Protein AF-A0A2D6MTY8-F1 (afdb_monomer_lite)

Secondary structure (DSSP, 8-state):
--S----EEEEEEPTTS-TTSGGGEEEEEE-TTHHHH----EEEEEETTTTEEEEETT---S---TTSPPP--TTSTHHHHHHTTEEEEEEESSSSEEEEEEEETTEEEEEEEEEE---

Foldseek 3Di:
DPPFQDKDWDKDQDPPDDPPDQQRIKTFIDDPCCVPLPGQIFGWGAPPVVRKIKGQSQDHRPDDPPPDDPDDRCCDDNSCVVRNQKIWIWDDDDPFKIKIWIDGPNHTPPDIDMGGHDD

pLDDT: mean 83.8, std 11.39, range [52.72, 97.06]

Structure (mmCIF, N/CA/C/O backbone):
data_AF-A0A2D6MTY8-F1
#
_entry.id   AF-A0A2D6MTY8-F1
#
loop_
_atom_site.group_PDB
_atom_site.id
_atom_site.type_symbol
_atom_site.label_atom_id
_atom_site.label_alt_id
_atom_site.label_comp_id
_atom_site.label_asym_id
_atom_site.label_entity_id
_atom_site.label_seq_id
_atom_site.pdbx_PDB_ins_code
_atom_site.Cartn_x
_atom_site.Cartn_y
_atom_site.Cartn_z
_atom_site.occupancy
_atom_site.B_iso_or_equiv
_atom_site.auth_seq_id
_atom_site.auth_comp_id
_atom_site.auth_asym_id
_atom_site.auth_atom_id
_atom_site.pdbx_PDB_model_num
ATOM 1 N N . MET A 1 1 ? -11.286 -7.380 -13.176 1.00 52.72 1 MET A N 1
ATOM 2 C CA . MET A 1 1 ? -10.127 -7.252 -14.086 1.00 52.72 1 MET A CA 1
ATOM 3 C C . MET A 1 1 ? -9.681 -8.657 -14.483 1.00 52.72 1 MET A C 1
ATOM 5 O O . MET A 1 1 ? -9.235 -9.370 -13.599 1.00 52.72 1 MET A O 1
ATOM 9 N N . PRO A 1 2 ? -9.851 -9.106 -15.740 1.00 55.41 2 PRO A N 1
ATOM 10 C CA . PRO A 1 2 ? -9.626 -10.512 -16.104 1.00 55.41 2 PRO A CA 1
ATOM 11 C C . PRO A 1 2 ? -8.158 -10.890 -16.373 1.00 55.41 2 PRO A C 1
ATOM 13 O O . PRO A 1 2 ? -7.880 -12.058 -16.603 1.00 55.41 2 PRO A O 1
ATOM 16 N N . VAL A 1 3 ? -7.221 -9.933 -16.367 1.00 56.00 3 VAL A N 1
ATOM 17 C CA . VAL A 1 3 ? -5.834 -10.172 -16.826 1.00 56.00 3 VAL A CA 1
ATOM 18 C C . VAL A 1 3 ? -4.843 -10.393 -15.668 1.00 56.00 3 VAL A C 1
ATOM 20 O O . VAL A 1 3 ? -3.799 -10.997 -15.880 1.00 56.00 3 VAL A O 1
ATOM 23 N N . PHE A 1 4 ? -5.183 -9.985 -14.436 1.00 64.38 4 PHE A N 1
ATOM 24 C CA . PHE A 1 4 ? -4.355 -10.176 -13.233 1.00 64.38 4 PHE A CA 1
ATOM 25 C C . PHE A 1 4 ? -5.256 -10.462 -12.029 1.00 64.38 4 PHE A C 1
ATOM 27 O O . PHE A 1 4 ? -5.788 -9.547 -11.404 1.00 64.38 4 PHE A O 1
ATOM 34 N N . THR A 1 5 ? -5.498 -11.741 -11.753 1.00 77.44 5 THR A N 1
ATOM 35 C CA . THR A 1 5 ? -6.382 -12.186 -10.661 1.00 77.44 5 THR A CA 1
ATOM 36 C C . THR A 1 5 ? -5.627 -12.502 -9.375 1.00 77.44 5 THR A C 1
ATOM 38 O O . THR A 1 5 ? -6.239 -12.538 -8.313 1.00 77.44 5 THR A O 1
ATOM 41 N N . ILE A 1 6 ? -4.310 -12.706 -9.467 1.00 86.62 6 ILE A N 1
ATOM 42 C CA . ILE A 1 6 ? -3.423 -12.987 -8.340 1.00 86.62 6 ILE A CA 1
ATOM 43 C C . ILE A 1 6 ? -2.310 -11.949 -8.356 1.00 86.62 6 ILE A C 1
ATOM 45 O O . ILE A 1 6 ? -1.624 -11.765 -9.364 1.00 86.62 6 ILE A O 1
ATOM 49 N N . PHE A 1 7 ? -2.162 -11.254 -7.239 1.00 89.06 7 PHE A N 1
ATOM 50 C CA . PHE A 1 7 ? -1.146 -10.240 -7.022 1.00 89.06 7 PHE A CA 1
ATOM 51 C C . PHE A 1 7 ? -0.894 -10.101 -5.525 1.00 89.06 7 PHE A C 1
ATOM 53 O O . PHE A 1 7 ? -1.735 -10.454 -4.700 1.00 89.06 7 PHE A O 1
ATOM 60 N N . GLU A 1 8 ? 0.250 -9.529 -5.187 1.00 92.50 8 GLU A N 1
ATOM 61 C CA . GLU A 1 8 ? 0.622 -9.206 -3.821 1.00 92.50 8 GLU A CA 1
ATOM 62 C C . GLU A 1 8 ? 0.781 -7.694 -3.685 1.00 92.50 8 GLU A C 1
ATOM 64 O O . GLU A 1 8 ? 1.334 -7.020 -4.560 1.00 92.50 8 GLU A O 1
ATOM 69 N N . LYS A 1 9 ? 0.351 -7.160 -2.545 1.00 92.94 9 LYS A N 1
ATOM 70 C CA . LYS A 1 9 ? 0.801 -5.854 -2.070 1.00 92.94 9 LYS A CA 1
ATOM 71 C C . LYS A 1 9 ? 1.733 -6.097 -0.895 1.00 92.94 9 LYS A C 1
ATOM 73 O O . LYS A 1 9 ? 1.308 -6.630 0.126 1.00 92.94 9 LYS A O 1
ATOM 78 N N . ARG A 1 10 ? 3.001 -5.725 -1.050 1.00 93.25 10 ARG A N 1
ATOM 79 C CA . ARG A 1 10 ? 4.028 -5.909 -0.021 1.00 93.25 10 ARG A CA 1
ATOM 80 C C . ARG A 1 10 ? 4.188 -4.608 0.739 1.00 93.25 10 ARG A C 1
ATOM 82 O O . ARG A 1 10 ? 4.624 -3.613 0.164 1.00 93.25 10 ARG A O 1
ATOM 89 N N . PHE A 1 11 ? 3.789 -4.622 2.005 1.00 92.44 11 PHE A N 1
ATOM 90 C CA . PHE A 1 11 ? 3.837 -3.466 2.893 1.00 92.44 11 PHE A CA 1
ATOM 91 C C . PHE A 1 11 ? 5.078 -3.530 3.781 1.00 92.44 11 PHE A C 1
ATOM 93 O O . PHE A 1 11 ? 5.518 -4.606 4.179 1.00 92.44 11 PHE A O 1
ATOM 100 N N . CYS A 1 12 ? 5.618 -2.370 4.127 1.00 90.75 12 CYS A N 1
ATOM 101 C CA . CYS A 1 12 ? 6.685 -2.223 5.101 1.00 90.75 12 CYS A CA 1
ATOM 102 C C . CYS A 1 12 ? 6.495 -0.918 5.865 1.00 90.75 12 CYS A C 1
ATOM 104 O O . CYS A 1 12 ? 6.096 0.102 5.294 1.00 90.75 12 CYS A O 1
ATOM 106 N N . ARG A 1 13 ? 6.808 -0.957 7.162 1.00 89.44 13 ARG A N 1
ATOM 107 C CA . ARG A 1 13 ? 6.990 0.265 7.933 1.00 89.44 13 ARG A CA 1
ATOM 108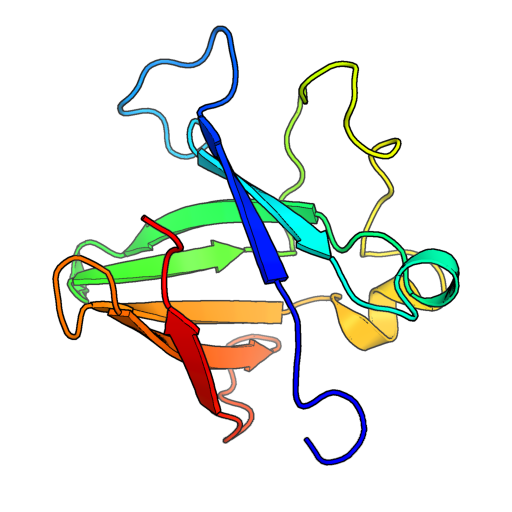 C C . ARG A 1 13 ? 8.354 0.853 7.587 1.00 89.44 13 ARG A C 1
ATOM 110 O O . ARG A 1 13 ? 9.363 0.167 7.742 1.00 89.44 13 ARG A O 1
ATOM 117 N N . LEU A 1 14 ? 8.386 2.089 7.101 1.00 83.12 14 LEU A N 1
ATOM 118 C CA . LEU A 1 14 ? 9.629 2.696 6.643 1.00 83.12 14 LEU A CA 1
ATOM 119 C C . LEU A 1 14 ? 10.602 2.913 7.816 1.00 83.12 14 LEU A C 1
ATOM 121 O O . LEU A 1 14 ? 10.199 3.351 8.898 1.00 83.12 14 LEU A O 1
ATOM 125 N N . PRO A 1 15 ? 11.896 2.603 7.634 1.00 76.81 15 PRO A N 1
ATOM 126 C CA . PRO A 1 15 ? 12.892 2.830 8.668 1.00 76.81 15 PRO A CA 1
ATOM 127 C C . PRO A 1 15 ? 13.100 4.333 8.888 1.00 76.81 15 PRO A C 1
ATOM 129 O O . PRO A 1 15 ? 13.170 5.107 7.934 1.00 76.81 15 PRO A O 1
ATOM 132 N N . GLY A 1 16 ? 13.231 4.740 10.151 1.00 75.25 16 GLY A N 1
ATOM 133 C CA . GLY A 1 16 ? 13.496 6.135 10.520 1.00 75.25 16 GLY A CA 1
ATOM 134 C C . GLY A 1 16 ? 12.286 7.071 10.444 1.00 75.25 16 GLY A C 1
ATOM 135 O O . GLY A 1 16 ? 12.452 8.269 10.648 1.00 75.25 16 GLY A O 1
ATOM 136 N N . THR A 1 17 ? 11.083 6.553 10.175 1.00 76.06 17 THR A N 1
ATOM 137 C CA . THR A 1 17 ? 9.831 7.317 10.293 1.00 76.06 17 THR A CA 1
ATOM 138 C C . THR A 1 17 ? 9.128 7.004 11.609 1.00 76.06 17 THR A C 1
ATOM 140 O O . THR A 1 17 ? 9.042 5.837 12.000 1.00 76.06 17 THR A O 1
ATOM 143 N N . GLU A 1 18 ? 8.569 8.025 12.258 1.00 76.62 18 GLU A N 1
ATOM 144 C CA . GLU A 1 18 ? 7.698 7.848 13.423 1.00 76.62 18 GLU A CA 1
ATOM 145 C C . GLU A 1 18 ? 6.487 6.976 13.065 1.00 76.62 18 GLU A C 1
ATOM 147 O O . GLU A 1 18 ? 5.897 7.122 11.999 1.00 76.62 18 GLU A O 1
ATOM 152 N N . THR A 1 19 ? 6.078 6.073 13.958 1.00 71.38 19 THR A N 1
ATOM 153 C CA . THR A 1 19 ? 5.006 5.092 13.676 1.00 71.38 19 THR A CA 1
ATOM 154 C C . THR A 1 19 ? 3.650 5.739 13.375 1.00 71.38 19 THR A C 1
ATOM 156 O O . THR A 1 19 ? 2.834 5.148 12.667 1.00 71.38 19 THR A O 1
ATOM 159 N N . SER A 1 20 ? 3.420 6.941 13.900 1.00 71.44 20 SER A N 1
ATOM 160 C CA . SER A 1 20 ? 2.222 7.755 13.686 1.00 71.44 20 SER A CA 1
ATOM 161 C C . SER A 1 20 ? 2.300 8.655 12.448 1.00 71.44 20 SER A C 1
ATOM 163 O O . SER A 1 20 ? 1.309 9.303 12.114 1.00 71.44 20 SER A O 1
ATOM 165 N N . ALA A 1 21 ? 3.449 8.728 11.767 1.00 71.81 21 ALA A N 1
ATOM 166 C CA . ALA A 1 21 ? 3.591 9.567 10.586 1.00 71.81 21 ALA A CA 1
ATOM 167 C C . ALA A 1 21 ? 2.806 8.973 9.396 1.00 71.81 21 ALA A C 1
ATOM 169 O O . ALA A 1 21 ? 2.858 7.753 9.187 1.00 71.81 21 ALA A O 1
ATOM 170 N N . PRO A 1 22 ? 2.116 9.794 8.580 1.00 67.06 22 PRO A N 1
ATOM 171 C CA . PRO A 1 22 ? 1.354 9.323 7.418 1.00 67.06 22 PRO A CA 1
ATOM 172 C C . PRO A 1 22 ? 2.196 8.539 6.401 1.00 67.06 22 PRO A C 1
ATOM 174 O O . PRO A 1 22 ? 1.703 7.638 5.735 1.00 67.06 22 PRO A O 1
ATOM 177 N N . GLU A 1 23 ? 3.474 8.878 6.271 1.00 70.38 23 GLU A N 1
ATOM 178 C CA . GLU A 1 23 ? 4.444 8.232 5.387 1.00 70.38 23 GLU A CA 1
ATOM 179 C C . GLU A 1 23 ? 5.094 6.980 5.983 1.00 70.38 23 GLU A C 1
ATOM 181 O O . GLU A 1 23 ? 5.894 6.329 5.315 1.00 70.38 23 GLU A O 1
ATOM 186 N N . SER A 1 24 ? 4.759 6.624 7.225 1.00 83.00 24 SER A N 1
ATOM 187 C CA . SER A 1 24 ? 5.421 5.526 7.926 1.00 83.00 24 SER A CA 1
ATOM 188 C C . SER A 1 24 ? 5.090 4.149 7.367 1.00 83.00 24 SER A C 1
ATOM 190 O O . SER A 1 24 ? 5.826 3.206 7.638 1.00 83.00 24 SER A O 1
ATOM 192 N N . LEU A 1 25 ? 4.020 4.013 6.579 1.00 91.44 25 LEU A N 1
ATOM 193 C CA . LEU A 1 25 ? 3.623 2.764 5.942 1.00 91.44 25 LEU A CA 1
ATOM 194 C C . LEU A 1 25 ? 3.647 2.919 4.421 1.00 91.44 25 LEU A C 1
ATOM 196 O O . LEU A 1 25 ? 2.911 3.717 3.844 1.00 91.44 25 LEU A O 1
ATOM 200 N N . ALA A 1 26 ? 4.472 2.121 3.754 1.00 93.00 26 ALA A N 1
ATOM 201 C CA . ALA A 1 26 ? 4.607 2.143 2.304 1.00 93.00 26 ALA A CA 1
ATOM 202 C C . ALA A 1 26 ? 4.686 0.729 1.738 1.00 93.00 26 ALA A C 1
ATOM 204 O O . ALA A 1 26 ? 4.797 -0.255 2.470 1.00 93.00 26 ALA A O 1
ATOM 205 N N . GLY A 1 27 ? 4.622 0.619 0.418 1.00 93.31 27 GLY A N 1
ATOM 206 C CA . GLY A 1 27 ? 4.702 -0.673 -0.235 1.00 93.31 27 GLY A CA 1
ATOM 207 C C . GLY A 1 27 ? 4.819 -0.597 -1.741 1.00 93.31 27 GLY A C 1
ATOM 208 O O . GLY A 1 27 ? 4.872 0.481 -2.334 1.00 93.31 27 GLY A O 1
ATOM 209 N N . TYR A 1 28 ? 4.857 -1.773 -2.354 1.00 92.19 28 TYR A N 1
ATOM 210 C CA . TYR A 1 28 ? 4.796 -1.939 -3.800 1.00 92.19 28 TYR A CA 1
ATOM 211 C C . TYR A 1 28 ? 3.938 -3.150 -4.175 1.00 92.19 28 TYR A C 1
ATOM 213 O O . TYR A 1 28 ? 3.624 -4.002 -3.340 1.00 92.19 28 TYR A O 1
ATOM 221 N N . ASN A 1 29 ? 3.528 -3.217 -5.441 1.00 90.75 29 ASN A N 1
ATOM 222 C CA . ASN A 1 29 ? 2.784 -4.343 -5.993 1.00 90.75 29 ASN A CA 1
ATOM 223 C C . ASN A 1 29 ? 3.761 -5.347 -6.602 1.00 90.75 29 ASN A C 1
ATOM 225 O O . ASN A 1 29 ? 4.606 -5.001 -7.429 1.00 90.75 29 ASN A O 1
ATOM 229 N N . PHE A 1 30 ? 3.605 -6.609 -6.231 1.00 88.75 30 PHE A N 1
ATOM 230 C CA . PHE A 1 30 ? 4.335 -7.717 -6.817 1.00 88.75 30 PHE A CA 1
ATOM 231 C C . PHE A 1 30 ? 3.365 -8.600 -7.603 1.00 88.75 30 PHE A C 1
ATOM 233 O O . PHE A 1 30 ? 2.308 -8.997 -7.119 1.00 88.75 30 PHE A O 1
ATOM 240 N N . GLN A 1 31 ? 3.709 -8.852 -8.860 1.00 83.19 31 GLN A N 1
ATOM 241 C CA . GLN A 1 31 ? 2.946 -9.689 -9.780 1.00 83.19 31 GLN A CA 1
ATOM 242 C C . GLN A 1 31 ? 3.882 -10.196 -10.877 1.00 83.19 31 GLN A C 1
ATOM 244 O O . GLN A 1 31 ? 4.918 -9.582 -11.142 1.00 83.19 31 GLN A O 1
ATOM 249 N N . THR A 1 32 ? 3.503 -11.270 -11.569 1.00 77.81 32 THR A N 1
ATOM 250 C CA . THR A 1 32 ? 4.329 -11.915 -12.608 1.00 77.81 32 THR A CA 1
ATOM 251 C C . THR A 1 32 ? 4.805 -10.943 -13.699 1.00 77.81 32 THR A C 1
ATOM 253 O O . THR A 1 32 ? 5.911 -11.083 -14.209 1.00 77.81 32 THR A O 1
ATOM 256 N N . MET A 1 33 ? 4.014 -9.911 -14.018 1.00 69.12 33 MET A N 1
ATOM 257 C CA . MET A 1 33 ? 4.334 -8.901 -15.041 1.00 69.12 33 MET A CA 1
ATOM 258 C C . MET A 1 33 ? 4.934 -7.595 -14.485 1.00 69.12 33 MET A C 1
ATOM 260 O O . MET A 1 33 ? 5.057 -6.614 -15.223 1.00 69.12 33 MET A O 1
ATOM 264 N N . ALA A 1 34 ? 5.350 -7.560 -13.212 1.00 73.19 34 ALA A N 1
ATOM 265 C CA . ALA A 1 34 ? 5.865 -6.350 -12.558 1.00 73.19 34 ALA A CA 1
ATOM 266 C C . ALA A 1 34 ? 7.097 -5.740 -13.259 1.00 73.19 34 ALA A C 1
ATOM 268 O O . ALA A 1 34 ? 7.304 -4.529 -13.201 1.00 73.19 34 ALA A O 1
ATOM 269 N N . MET A 1 35 ? 7.882 -6.549 -13.981 1.00 67.19 35 MET A N 1
ATOM 270 C CA . MET A 1 35 ? 9.016 -6.084 -14.798 1.00 67.19 35 MET A CA 1
ATOM 271 C C . MET A 1 35 ? 8.594 -5.123 -15.923 1.00 67.19 35 MET A C 1
ATOM 273 O O . MET A 1 35 ? 9.355 -4.222 -16.271 1.00 67.19 35 MET A O 1
ATOM 277 N N . LEU A 1 36 ? 7.385 -5.288 -16.476 1.00 70.19 36 LEU A N 1
ATOM 278 C CA . LEU A 1 36 ? 6.873 -4.472 -17.581 1.00 70.19 36 LEU A CA 1
ATOM 279 C C . LEU A 1 36 ? 6.109 -3.237 -17.086 1.00 70.19 36 LEU A C 1
ATOM 281 O O . LEU A 1 36 ? 6.264 -2.144 -17.627 1.00 70.19 36 LEU A O 1
ATOM 285 N N . THR A 1 37 ? 5.280 -3.398 -16.054 1.00 70.50 37 THR A N 1
ATOM 286 C CA . THR A 1 37 ? 4.448 -2.309 -15.512 1.00 70.50 37 THR A CA 1
ATOM 287 C C . THR A 1 37 ? 5.183 -1.441 -14.495 1.00 70.50 37 THR A C 1
ATOM 289 O O . THR A 1 37 ? 4.707 -0.363 -14.144 1.00 70.50 37 THR A O 1
ATOM 292 N N . GLY A 1 38 ? 6.331 -1.911 -14.006 1.00 76.88 38 GLY A N 1
ATOM 293 C CA . GLY A 1 38 ? 6.990 -1.376 -12.826 1.00 76.88 38 GLY A CA 1
ATOM 294 C C . GLY A 1 38 ? 6.338 -1.859 -11.521 1.00 76.88 38 GLY A C 1
ATOM 295 O O . GLY A 1 38 ? 5.235 -2.422 -11.539 1.00 76.88 38 GLY A O 1
ATOM 296 N N . PRO A 1 39 ? 7.015 -1.615 -10.383 1.00 82.38 39 PRO A N 1
ATOM 297 C CA . PRO A 1 39 ? 6.609 -2.124 -9.074 1.00 82.38 39 PRO A CA 1
ATOM 298 C C . PRO A 1 39 ? 5.355 -1.438 -8.515 1.00 82.38 39 PRO A C 1
ATOM 300 O O . PRO A 1 39 ? 4.707 -1.991 -7.638 1.00 82.38 39 PRO A O 1
ATOM 303 N N . GLY A 1 40 ? 4.980 -0.249 -9.001 1.00 87.25 40 GLY A N 1
ATOM 304 C CA . GLY A 1 40 ? 3.787 0.452 -8.515 1.00 87.25 40 GLY A CA 1
ATOM 305 C C . GLY A 1 40 ? 3.883 0.772 -7.027 1.00 87.25 40 GLY A C 1
ATOM 306 O O . GLY A 1 40 ? 3.137 0.205 -6.228 1.00 87.25 40 GLY A O 1
ATOM 307 N N . TYR A 1 41 ? 4.833 1.633 -6.664 1.00 91.38 41 TYR A N 1
ATOM 308 C CA . TYR A 1 41 ? 5.030 2.069 -5.281 1.00 91.38 41 TYR A CA 1
ATOM 309 C C . TYR A 1 41 ? 3.836 2.873 -4.767 1.00 91.38 41 TYR A C 1
ATOM 311 O O . TYR A 1 41 ? 3.179 3.562 -5.546 1.00 91.38 41 TYR A O 1
ATOM 319 N N . PHE A 1 42 ? 3.576 2.799 -3.467 1.00 92.31 42 PHE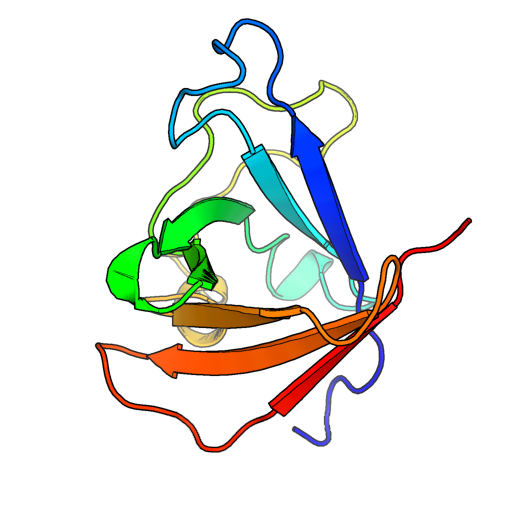 A N 1
ATOM 320 C CA . PHE A 1 42 ? 2.513 3.548 -2.806 1.00 92.31 42 PHE A CA 1
ATOM 321 C C . PHE A 1 42 ? 2.887 3.896 -1.363 1.00 92.31 42 PHE A C 1
ATOM 323 O O . PHE A 1 42 ? 3.735 3.243 -0.749 1.00 92.31 42 PHE A O 1
ATOM 330 N N . VAL A 1 43 ? 2.189 4.887 -0.813 1.00 92.75 43 VAL A N 1
ATOM 331 C CA . VAL A 1 43 ? 2.135 5.167 0.629 1.00 92.75 43 VAL A CA 1
ATOM 332 C C . VAL A 1 43 ? 0.725 4.855 1.119 1.00 92.75 43 VAL A C 1
ATOM 334 O O . VAL A 1 43 ? -0.250 5.210 0.456 1.00 92.75 43 VAL A O 1
ATOM 337 N N . ALA A 1 44 ? 0.618 4.166 2.250 1.00 93.69 44 ALA A N 1
ATOM 338 C CA . ALA A 1 44 ? -0.651 3.835 2.877 1.00 93.69 44 ALA A CA 1
ATOM 339 C C . ALA A 1 44 ? -0.969 4.863 3.969 1.00 93.69 44 ALA A C 1
ATOM 341 O O . ALA A 1 44 ? -0.210 5.001 4.924 1.00 93.69 44 ALA A O 1
ATOM 342 N N . VAL A 1 45 ? -2.087 5.571 3.824 1.00 92.00 45 VAL A N 1
ATOM 343 C CA . VAL A 1 45 ? -2.531 6.604 4.770 1.00 92.00 45 VAL A CA 1
ATOM 344 C C . VAL A 1 45 ? -3.895 6.248 5.344 1.00 92.00 45 VAL A C 1
ATOM 346 O O . VAL A 1 45 ? -4.738 5.687 4.649 1.00 92.00 45 VAL A O 1
ATOM 349 N N . GLU A 1 46 ? -4.120 6.567 6.610 1.00 91.75 46 GLU A N 1
ATOM 350 C CA . GLU A 1 46 ? -5.414 6.357 7.257 1.00 91.75 46 GLU A CA 1
ATOM 351 C C . GLU A 1 46 ? -6.453 7.383 6.768 1.00 91.75 46 GLU A C 1
ATOM 353 O O . GLU A 1 46 ? -6.156 8.572 6.641 1.00 91.75 46 GLU A O 1
ATOM 358 N N . ASP A 1 47 ? -7.673 6.918 6.498 1.00 91.56 47 ASP A N 1
ATOM 359 C CA . ASP A 1 47 ? -8.874 7.734 6.301 1.00 91.56 47 ASP A CA 1
ATOM 360 C C . ASP A 1 47 ? -9.752 7.585 7.550 1.00 91.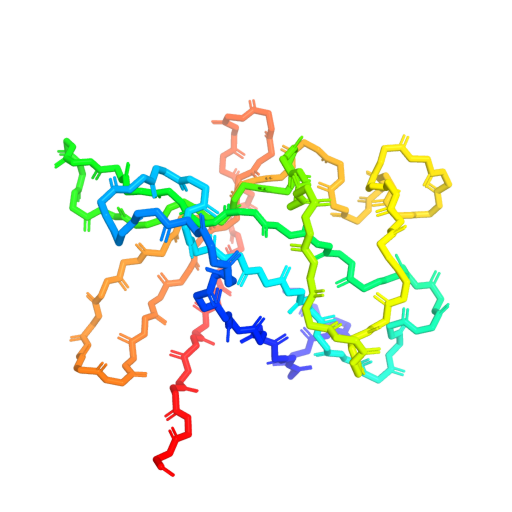56 47 ASP A C 1
ATOM 362 O O . ASP A 1 47 ? -10.588 6.681 7.656 1.00 91.56 47 ASP A O 1
ATOM 366 N N . VAL A 1 48 ? -9.492 8.455 8.529 1.00 87.62 48 VAL A N 1
ATOM 367 C CA . VAL A 1 48 ? -10.098 8.408 9.870 1.00 87.62 48 VAL A CA 1
ATOM 368 C C . VAL A 1 48 ? -11.618 8.553 9.804 1.00 87.62 48 VAL A C 1
ATOM 370 O O . VAL A 1 48 ? -12.333 7.853 10.519 1.00 87.62 48 VAL A O 1
ATOM 373 N N . ASP A 1 49 ? -12.124 9.402 8.908 1.00 91.00 49 ASP A N 1
ATOM 374 C CA . ASP A 1 49 ? -13.559 9.671 8.774 1.00 91.00 49 ASP A CA 1
ATOM 375 C C . ASP A 1 49 ? -14.335 8.435 8.297 1.00 91.00 49 ASP A C 1
ATOM 377 O O . ASP A 1 49 ? -15.525 8.282 8.585 1.00 91.00 49 ASP A O 1
ATOM 381 N N . ARG A 1 50 ? -13.668 7.547 7.552 1.00 89.25 50 ARG A N 1
ATOM 382 C CA . ARG A 1 50 ? -14.273 6.341 6.971 1.00 89.25 50 ARG A CA 1
ATOM 383 C C . ARG A 1 50 ? -13.851 5.047 7.657 1.00 89.25 50 ARG A C 1
ATOM 385 O O . ARG A 1 50 ? -14.455 4.011 7.374 1.00 89.25 50 ARG A O 1
ATOM 392 N N . GLY A 1 51 ? -12.851 5.087 8.538 1.00 91.00 51 GLY A N 1
ATOM 393 C CA . GLY A 1 51 ? -12.233 3.885 9.103 1.00 91.00 51 GLY A CA 1
ATOM 394 C C . GLY A 1 51 ? -11.596 3.007 8.019 1.00 91.00 51 GLY A C 1
ATOM 395 O O . GLY A 1 51 ? -11.702 1.780 8.063 1.00 91.00 51 GLY A O 1
ATOM 396 N N . GLU A 1 52 ? -11.003 3.640 7.006 1.00 94.44 52 GLU A N 1
ATOM 397 C CA . GLU A 1 52 ? -10.395 2.990 5.842 1.00 94.44 52 GLU A CA 1
ATOM 398 C C . GLU A 1 52 ? -8.892 3.284 5.775 1.00 94.44 52 GLU A C 1
ATOM 400 O O . GLU A 1 52 ? -8.380 4.190 6.429 1.00 94.44 52 GLU A O 1
ATOM 405 N N . VAL A 1 53 ? -8.170 2.520 4.957 1.00 94.38 53 VAL A N 1
ATOM 406 C CA . VAL A 1 53 ? -6.773 2.806 4.608 1.00 94.38 53 VAL A CA 1
ATOM 407 C C . VAL A 1 53 ? -6.689 3.078 3.115 1.00 94.38 53 VAL A C 1
ATOM 409 O O . VAL A 1 53 ? -7.141 2.276 2.299 1.00 94.38 53 VAL A O 1
ATOM 412 N N . LEU A 1 54 ? -6.090 4.203 2.748 1.00 94.50 54 LEU A N 1
ATOM 413 C CA . LEU A 1 54 ? -5.872 4.600 1.366 1.00 94.50 54 LEU A CA 1
ATOM 414 C C . LEU A 1 54 ? -4.479 4.163 0.926 1.00 94.50 54 LEU A C 1
ATOM 416 O O . LEU A 1 54 ? -3.477 4.648 1.443 1.00 94.50 54 LEU A O 1
ATOM 420 N N . VAL A 1 55 ? -4.414 3.296 -0.076 1.00 94.69 55 VAL A N 1
ATOM 421 C CA . VAL A 1 55 ? -3.185 2.991 -0.811 1.00 94.69 55 VAL A CA 1
ATOM 422 C C . VAL A 1 55 ? -3.029 4.051 -1.900 1.00 94.69 55 VAL A C 1
ATOM 424 O O . VAL A 1 55 ? -3.652 3.965 -2.960 1.00 94.69 55 VAL A O 1
ATOM 427 N N . ASP A 1 56 ? -2.241 5.089 -1.619 1.00 91.94 56 ASP A N 1
ATOM 428 C CA . ASP A 1 56 ? -2.090 6.257 -2.486 1.00 91.94 56 ASP A CA 1
ATOM 429 C C . ASP A 1 56 ? -0.894 6.100 -3.437 1.00 91.94 56 ASP A C 1
ATOM 431 O O . ASP A 1 56 ? 0.264 6.305 -3.065 1.00 91.94 56 ASP A O 1
ATOM 435 N N . TYR A 1 57 ? -1.182 5.780 -4.700 1.00 89.94 57 TYR A N 1
ATOM 436 C CA . TYR A 1 57 ? -0.179 5.618 -5.760 1.00 89.94 57 TYR A CA 1
ATOM 437 C C . TYR A 1 57 ? 0.421 6.929 -6.268 1.00 89.94 57 TYR A C 1
ATOM 439 O O . TYR A 1 57 ? 1.371 6.909 -7.059 1.00 89.94 57 TYR A O 1
ATOM 447 N N . ARG A 1 58 ? -0.142 8.069 -5.851 1.00 86.06 58 ARG A N 1
ATOM 448 C CA . ARG A 1 58 ? 0.357 9.409 -6.189 1.00 86.06 58 ARG A CA 1
ATOM 449 C C . ARG A 1 58 ? 1.521 9.814 -5.286 1.00 86.06 58 ARG A C 1
ATOM 451 O O . ARG A 1 58 ? 2.203 10.792 -5.573 1.00 86.06 58 ARG A O 1
ATOM 458 N N . ARG A 1 59 ? 1.741 9.078 -4.194 1.00 87.44 59 ARG A N 1
ATOM 459 C CA . ARG A 1 59 ? 2.823 9.302 -3.236 1.00 87.44 59 ARG A CA 1
ATOM 460 C C . ARG A 1 59 ? 3.872 8.212 -3.392 1.00 87.44 59 ARG A C 1
ATOM 462 O O . ARG A 1 59 ? 3.544 7.036 -3.528 1.00 87.44 59 ARG A O 1
ATOM 469 N N . LEU A 1 60 ? 5.137 8.614 -3.351 1.00 87.38 60 LEU A N 1
ATOM 470 C CA . LEU A 1 60 ? 6.270 7.696 -3.347 1.00 87.38 60 LEU A CA 1
ATOM 471 C C . LEU A 1 60 ? 6.964 7.769 -1.986 1.00 87.38 60 LEU A C 1
ATOM 473 O O . LEU A 1 60 ? 7.083 8.869 -1.440 1.00 87.38 60 LEU A O 1
ATOM 477 N N . PRO A 1 61 ? 7.436 6.636 -1.446 1.00 86.00 61 PRO A N 1
ATOM 478 C CA . PRO A 1 61 ? 8.263 6.651 -0.249 1.00 86.00 61 PRO A CA 1
ATOM 479 C C . PRO A 1 61 ? 9.598 7.357 -0.533 1.00 86.00 61 PRO A C 1
ATOM 481 O O . PRO A 1 61 ? 10.182 7.182 -1.604 1.00 86.00 61 PRO A O 1
ATOM 484 N N . GLY A 1 62 ? 10.085 8.149 0.428 1.00 80.75 62 GLY A N 1
ATOM 485 C CA . GLY A 1 62 ? 11.387 8.824 0.322 1.00 80.75 62 GLY A CA 1
ATOM 486 C C . GLY A 1 62 ? 12.575 7.862 0.454 1.00 80.75 62 GLY A C 1
ATOM 487 O O . GLY A 1 62 ? 13.603 8.045 -0.193 1.00 80.75 62 GLY A O 1
ATOM 488 N N . THR A 1 63 ? 12.402 6.804 1.242 1.00 82.19 63 THR A N 1
ATOM 489 C CA . THR A 1 63 ? 13.366 5.721 1.469 1.00 82.19 63 THR A CA 1
ATOM 490 C C . THR A 1 63 ? 12.635 4.387 1.472 1.00 82.19 63 THR A C 1
ATOM 492 O O . THR A 1 63 ? 11.478 4.309 1.872 1.00 82.19 63 THR A O 1
ATOM 495 N N . VAL A 1 64 ? 13.305 3.328 1.022 1.00 86.62 64 VAL A N 1
ATOM 496 C CA . VAL A 1 64 ? 12.791 1.950 1.034 1.00 86.62 64 VAL A CA 1
ATOM 497 C C . VAL A 1 64 ? 13.888 0.995 1.513 1.00 86.62 64 VAL A C 1
ATOM 499 O O . VAL A 1 64 ? 15.066 1.360 1.441 1.00 86.62 64 VAL A O 1
ATOM 502 N N . PRO A 1 65 ? 13.536 -0.209 1.999 1.00 88.06 65 PRO A N 1
ATOM 503 C CA . PRO A 1 65 ? 14.509 -1.264 2.267 1.00 88.06 65 PRO A CA 1
ATOM 504 C C . PRO A 1 65 ? 15.451 -1.519 1.078 1.00 88.06 65 PRO A C 1
ATOM 506 O O . PRO A 1 65 ? 15.056 -1.399 -0.082 1.00 88.06 65 PRO A O 1
ATOM 509 N N . ALA A 1 66 ? 16.710 -1.858 1.364 1.00 87.00 66 ALA A N 1
ATOM 510 C CA . ALA A 1 66 ? 17.757 -1.976 0.344 1.00 87.00 66 ALA A CA 1
ATOM 511 C C . ALA A 1 66 ? 17.533 -3.137 -0.645 1.00 87.00 66 ALA A C 1
ATOM 513 O O . ALA A 1 66 ? 18.040 -3.105 -1.762 1.00 87.00 66 ALA A O 1
ATOM 514 N N . ASP A 1 67 ? 16.783 -4.155 -0.231 1.00 89.00 67 ASP A N 1
ATOM 515 C CA . ASP A 1 67 ? 16.418 -5.339 -1.008 1.00 89.00 67 ASP A CA 1
ATOM 516 C C . ASP A 1 67 ? 15.194 -5.119 -1.914 1.00 89.00 67 ASP A C 1
ATOM 518 O O . ASP A 1 67 ? 14.851 -5.981 -2.727 1.00 89.00 67 ASP A O 1
ATOM 522 N N . TRP A 1 68 ? 14.524 -3.970 -1.805 1.00 89.44 68 TRP A N 1
ATOM 523 C CA . TRP A 1 68 ? 13.362 -3.657 -2.626 1.00 89.44 68 TRP A CA 1
ATOM 524 C C . TRP A 1 68 ? 13.750 -3.179 -4.034 1.00 89.44 68 TRP A C 1
ATOM 526 O O . TRP A 1 68 ? 14.824 -2.604 -4.236 1.00 89.44 68 TRP A O 1
ATOM 536 N N . PRO A 1 69 ? 12.868 -3.360 -5.040 1.00 88.31 69 PRO A N 1
ATOM 537 C CA . PRO A 1 69 ? 13.101 -2.829 -6.378 1.00 88.31 69 PRO A CA 1
ATOM 538 C C . PRO A 1 69 ? 13.371 -1.323 -6.349 1.00 88.31 69 PRO A C 1
ATOM 540 O O . PRO A 1 69 ? 12.746 -0.592 -5.587 1.00 88.31 69 PRO A O 1
ATOM 543 N N . GLN A 1 70 ? 14.230 -0.818 -7.232 1.00 86.38 70 GLN A N 1
ATOM 544 C CA . GLN A 1 70 ? 14.487 0.622 -7.307 1.00 86.38 70 GLN A CA 1
ATOM 545 C C . GLN A 1 70 ? 13.176 1.419 -7.445 1.00 86.38 70 GLN A C 1
ATOM 547 O O . GLN A 1 70 ? 12.340 1.112 -8.303 1.00 86.38 70 GLN A O 1
ATOM 552 N N . VAL A 1 71 ? 13.005 2.455 -6.617 1.00 83.94 71 VAL A N 1
ATOM 553 C CA . VAL A 1 71 ? 11.823 3.325 -6.668 1.00 83.94 71 VAL A CA 1
ATOM 554 C C . VAL A 1 71 ? 11.751 4.008 -8.031 1.00 83.94 71 VAL A C 1
ATOM 556 O O . VAL A 1 71 ? 12.695 4.661 -8.479 1.00 83.94 71 VAL A O 1
ATOM 559 N N . ARG A 1 72 ? 10.613 3.842 -8.709 1.00 78.25 72 ARG A N 1
ATOM 560 C CA . ARG A 1 72 ? 10.317 4.459 -10.005 1.00 78.25 72 ARG A CA 1
ATOM 561 C C . ARG A 1 72 ? 9.023 5.249 -9.898 1.00 78.25 72 ARG A C 1
ATOM 563 O O . ARG A 1 72 ? 8.073 4.797 -9.267 1.00 78.25 72 ARG A O 1
ATOM 570 N N . SER A 1 73 ? 8.989 6.419 -10.534 1.00 76.50 73 SER A N 1
ATOM 571 C CA . SER A 1 73 ? 7.779 7.239 -10.579 1.00 76.50 73 SER A CA 1
ATOM 572 C C . SER A 1 73 ? 6.659 6.521 -11.329 1.00 76.50 73 SER A C 1
ATOM 574 O O . SER A 1 73 ? 6.850 6.062 -12.456 1.00 76.50 73 SER A O 1
ATOM 576 N N . ASN A 1 74 ? 5.475 6.504 -10.720 1.00 75.31 74 ASN A N 1
ATOM 577 C CA . ASN A 1 74 ? 4.246 5.999 -11.325 1.00 75.31 74 ASN A CA 1
ATOM 578 C C . ASN A 1 74 ? 3.653 6.960 -12.371 1.00 75.31 74 ASN A C 1
ATOM 580 O O . ASN A 1 74 ? 2.648 6.636 -12.988 1.00 75.31 74 ASN A O 1
ATOM 584 N N . GLU A 1 75 ? 4.232 8.146 -12.585 1.00 65.62 75 GLU A N 1
ATOM 585 C CA . GLU A 1 75 ? 3.656 9.188 -13.452 1.00 65.62 75 GLU A CA 1
ATOM 586 C C . GLU A 1 75 ? 4.250 9.221 -14.868 1.00 65.62 75 GLU A C 1
ATOM 588 O O . GLU A 1 75 ? 3.846 10.044 -15.701 1.00 65.62 75 GLU A O 1
ATOM 593 N N . ARG A 1 76 ? 5.205 8.327 -15.159 1.00 60.56 76 ARG A N 1
ATOM 594 C CA . ARG A 1 76 ? 5.933 8.257 -16.434 1.00 60.56 76 ARG A CA 1
ATOM 595 C C . ARG A 1 76 ? 5.780 6.878 -17.085 1.00 60.56 76 ARG A C 1
ATOM 597 O O . ARG A 1 76 ? 5.753 5.856 -16.407 1.00 60.56 76 ARG A O 1
ATOM 604 N N . GLY A 1 77 ? 5.713 6.848 -18.417 1.00 63.31 77 GLY A N 1
ATOM 605 C CA . GLY A 1 77 ? 5.655 5.609 -19.203 1.00 63.31 77 GLY A CA 1
ATOM 606 C C . GLY A 1 77 ? 4.391 4.769 -18.972 1.00 63.31 77 GLY A C 1
ATOM 607 O O . GLY A 1 77 ? 3.333 5.293 -18.626 1.00 63.31 77 GLY A O 1
ATOM 608 N N . ILE A 1 78 ? 4.509 3.450 -19.160 1.00 62.25 78 ILE A N 1
ATOM 609 C CA . ILE A 1 78 ? 3.409 2.474 -19.014 1.00 62.25 78 ILE A CA 1
ATOM 610 C C . ILE A 1 78 ? 2.835 2.482 -17.586 1.00 62.25 78 ILE A C 1
ATOM 612 O O . ILE A 1 78 ? 1.625 2.338 -17.406 1.00 62.25 78 ILE A O 1
ATOM 616 N N . ALA A 1 79 ? 3.672 2.752 -16.579 1.00 61.69 79 ALA A N 1
ATOM 617 C CA . ALA A 1 79 ? 3.263 2.850 -15.179 1.00 61.69 79 ALA A CA 1
ATOM 618 C C . ALA A 1 79 ? 2.187 3.926 -14.944 1.00 61.69 79 ALA A C 1
ATOM 620 O O . ALA A 1 79 ? 1.307 3.723 -14.113 1.00 61.69 79 ALA A O 1
ATOM 621 N N . ARG A 1 80 ? 2.175 5.015 -15.731 1.00 68.81 80 ARG A N 1
ATOM 622 C CA . ARG A 1 80 ? 1.137 6.060 -15.654 1.00 68.81 80 ARG A CA 1
ATOM 623 C C . ARG A 1 80 ? -0.252 5.542 -16.006 1.00 68.81 80 ARG A C 1
ATOM 625 O O . ARG A 1 80 ? -1.230 5.970 -15.405 1.00 68.81 80 ARG A O 1
ATOM 632 N N . PHE A 1 81 ? -0.357 4.630 -16.967 1.00 60.69 81 PHE A N 1
ATOM 633 C CA . PHE A 1 81 ? -1.651 4.077 -17.376 1.00 60.69 81 PHE A CA 1
ATOM 634 C C . PHE A 1 81 ? -2.199 3.071 -16.358 1.00 60.69 81 PHE A C 1
ATOM 636 O O . PHE A 1 81 ? -3.420 2.952 -16.205 1.00 60.69 81 PHE A O 1
ATOM 643 N N . VAL A 1 82 ? -1.300 2.390 -15.640 1.00 60.81 82 VAL A N 1
ATOM 644 C CA . VAL A 1 82 ? -1.645 1.414 -14.604 1.00 60.81 82 VAL A CA 1
ATOM 645 C C . VAL A 1 82 ? -1.909 2.115 -13.274 1.00 60.81 82 VAL A C 1
ATOM 647 O O . VAL A 1 82 ? -3.022 2.029 -12.778 1.00 60.81 82 VAL A O 1
ATOM 650 N N . TYR A 1 83 ? -0.943 2.863 -12.742 1.00 59.31 83 TYR A N 1
ATOM 651 C CA . TYR A 1 83 ? -0.957 3.416 -11.381 1.00 59.31 83 TYR A CA 1
ATOM 652 C C . TYR A 1 83 ? -1.279 4.911 -11.296 1.00 59.31 83 TYR A C 1
ATOM 654 O O . TYR A 1 83 ? -1.635 5.408 -10.227 1.00 59.31 83 TYR A O 1
ATOM 662 N N . GLY A 1 84 ? -1.170 5.642 -12.406 1.00 62.97 84 GLY A N 1
ATOM 663 C CA . GLY A 1 84 ? -1.383 7.084 -12.421 1.00 62.97 84 GLY A CA 1
ATOM 664 C C . GLY A 1 84 ? -2.767 7.463 -11.893 1.00 62.97 84 GLY A C 1
ATOM 665 O O . GLY A 1 84 ? -3.793 6.985 -12.385 1.00 62.97 84 GLY A O 1
ATOM 666 N N . PHE A 1 85 ? -2.776 8.355 -10.900 1.00 65.94 85 PHE A N 1
ATOM 667 C CA . PHE A 1 85 ? -3.974 8.908 -10.261 1.00 65.94 85 PHE A CA 1
ATOM 668 C C . PHE A 1 85 ? -4.876 7.896 -9.541 1.00 65.94 85 PHE A C 1
ATOM 670 O O . PHE A 1 85 ? -6.047 8.207 -9.297 1.00 65.94 85 PHE A O 1
ATOM 677 N N . MET A 1 86 ? -4.363 6.704 -9.218 1.00 84.69 86 MET A N 1
ATOM 678 C CA . MET A 1 86 ? -5.131 5.690 -8.499 1.00 84.69 86 MET A CA 1
ATOM 679 C C . MET A 1 86 ? -4.995 5.822 -6.986 1.00 84.69 86 MET A C 1
ATOM 681 O O . MET A 1 86 ? -3.932 6.150 -6.460 1.00 84.69 86 MET A O 1
ATOM 685 N N . VAL A 1 87 ? -6.089 5.530 -6.297 1.00 91.44 87 VAL A N 1
ATOM 686 C CA . VAL A 1 87 ? -6.129 5.313 -4.855 1.00 91.44 87 VAL A CA 1
ATOM 687 C C . VAL A 1 87 ? -6.979 4.074 -4.630 1.00 91.44 87 VAL A C 1
ATOM 689 O O . VAL A 1 87 ? -8.143 4.066 -5.035 1.00 91.44 87 VAL A O 1
ATOM 692 N N . ASP A 1 88 ? -6.414 3.049 -3.995 1.00 93.69 88 ASP A N 1
ATOM 693 C CA . ASP A 1 88 ? -7.227 1.928 -3.524 1.00 93.69 88 ASP A CA 1
ATOM 694 C C . ASP A 1 88 ? -7.703 2.223 -2.100 1.00 93.69 88 ASP A C 1
ATOM 696 O O . ASP A 1 88 ? -6.905 2.594 -1.239 1.00 93.69 88 ASP A O 1
ATOM 700 N N . ARG A 1 89 ? -8.998 2.047 -1.845 1.00 95.00 89 ARG A N 1
ATOM 701 C CA . ARG A 1 89 ? -9.602 2.139 -0.514 1.00 95.00 89 ARG A CA 1
ATOM 702 C C . ARG A 1 89 ? -9.705 0.755 0.085 1.00 95.00 89 ARG A C 1
ATOM 704 O O . ARG A 1 89 ? -10.411 -0.087 -0.463 1.00 95.00 89 ARG A O 1
ATOM 711 N N . LEU A 1 90 ? -9.013 0.520 1.191 1.00 96.19 90 LEU A N 1
ATOM 712 C CA . LEU A 1 90 ? -9.046 -0.740 1.918 1.00 96.19 90 LEU A CA 1
ATOM 713 C C . LEU A 1 90 ? -9.947 -0.615 3.139 1.00 96.19 90 LEU A C 1
ATOM 715 O O . LEU A 1 90 ? -9.780 0.288 3.959 1.00 96.19 90 LEU A O 1
ATOM 719 N N . ARG A 1 91 ? -10.851 -1.579 3.294 1.00 95.94 91 ARG A N 1
ATOM 720 C CA . ARG A 1 91 ? -11.666 -1.751 4.492 1.00 95.94 91 ARG A CA 1
ATOM 721 C C . ARG A 1 91 ? -11.359 -3.091 5.141 1.00 95.94 91 ARG A C 1
ATOM 723 O O . ARG A 1 91 ? -11.275 -4.121 4.467 1.00 95.94 91 ARG A O 1
ATOM 730 N N . ARG A 1 92 ? -11.205 -3.079 6.464 1.00 95.44 92 ARG A N 1
ATOM 731 C CA . ARG A 1 92 ? -10.974 -4.290 7.253 1.00 95.44 92 ARG A CA 1
ATOM 732 C C . ARG A 1 92 ? -12.209 -5.193 7.241 1.00 95.44 92 ARG A C 1
ATOM 734 O O . ARG A 1 92 ? -13.324 -4.718 7.441 1.00 95.44 92 ARG A O 1
ATOM 741 N N . VAL A 1 93 ? -11.987 -6.491 7.041 1.00 96.56 93 VAL A N 1
ATOM 742 C CA . VAL A 1 93 ? -13.004 -7.548 7.170 1.00 96.56 93 VAL A CA 1
ATOM 743 C C . VAL A 1 93 ? -12.694 -8.436 8.377 1.00 96.56 93 VAL A C 1
ATOM 745 O O . VAL A 1 93 ? -13.580 -8.718 9.176 1.00 96.56 93 VAL A O 1
ATOM 748 N N . SER A 1 94 ? -11.431 -8.838 8.543 1.00 95.62 94 SER A N 1
ATOM 749 C CA . SER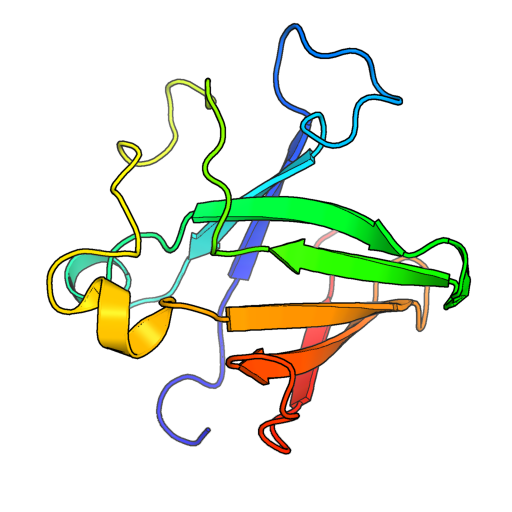 A 1 94 ? -10.936 -9.590 9.705 1.00 95.62 94 SER A CA 1
ATOM 750 C C . SER A 1 94 ? -9.528 -9.119 10.089 1.00 95.62 94 SER A C 1
ATOM 752 O O . SER A 1 94 ? -9.057 -8.095 9.600 1.00 95.62 94 SER A O 1
ATOM 754 N N . GLU A 1 95 ? -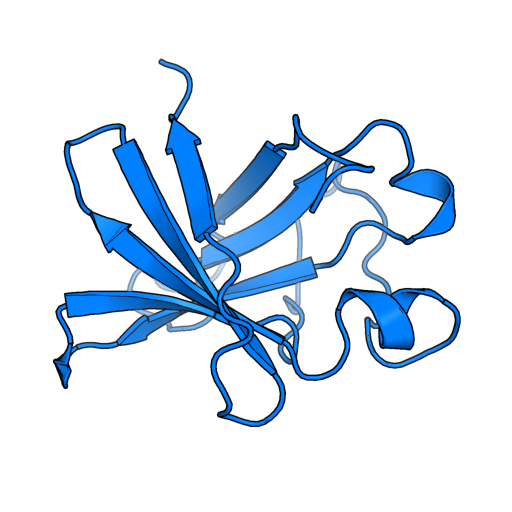8.848 -9.805 11.009 1.00 93.81 95 GLU A N 1
ATOM 755 C CA . GLU A 1 95 ? -7.442 -9.513 11.326 1.00 93.81 95 GLU A CA 1
ATOM 756 C C . GLU A 1 95 ? -6.518 -9.615 10.105 1.00 93.81 9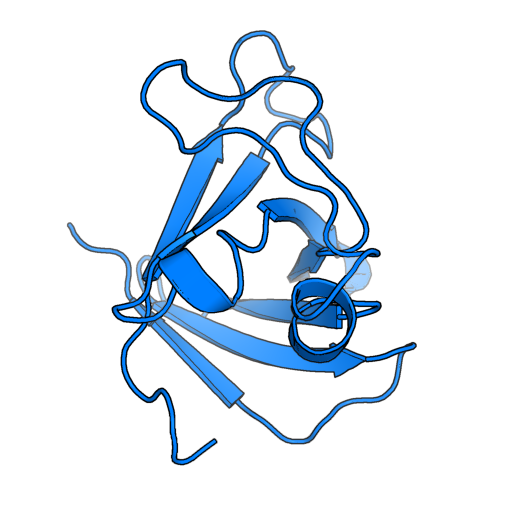5 GLU A C 1
ATOM 758 O O . GLU A 1 95 ? -5.698 -8.725 9.893 1.00 93.81 95 GLU A O 1
ATOM 763 N N . HIS A 1 96 ? -6.710 -10.632 9.264 1.00 95.56 96 HIS A N 1
ATOM 764 C CA . HIS A 1 96 ? -5.837 -10.902 8.118 1.00 95.56 96 HIS A CA 1
ATOM 765 C C . HIS A 1 96 ? -6.465 -10.533 6.771 1.00 95.56 96 HIS A C 1
ATOM 767 O O . HIS A 1 96 ? -5.785 -10.598 5.752 1.00 95.56 96 HIS A O 1
ATOM 773 N N . VAL A 1 97 ? -7.746 -10.147 6.735 1.00 96.62 97 VAL A N 1
ATOM 774 C CA . VAL A 1 97 ? -8.479 -9.915 5.481 1.00 96.62 97 VAL A CA 1
ATOM 775 C C . VAL A 1 97 ? -8.936 -8.468 5.358 1.00 96.62 97 VAL A C 1
ATOM 777 O O . VAL A 1 97 ? -9.600 -7.921 6.245 1.00 96.62 97 VAL A O 1
ATOM 780 N N . THR A 1 98 ? -8.645 -7.873 4.203 1.00 96.88 98 THR A N 1
ATOM 781 C CA . THR A 1 98 ? -9.180 -6.574 3.779 1.00 96.88 98 THR A CA 1
ATOM 782 C C . THR A 1 98 ? -9.830 -6.688 2.405 1.00 96.88 98 THR A C 1
ATOM 784 O O . THR A 1 98 ? -9.404 -7.478 1.560 1.00 96.88 98 THR A O 1
ATOM 787 N N . VAL A 1 99 ? -10.868 -5.886 2.181 1.00 97.06 99 VAL A N 1
ATOM 788 C CA . VAL A 1 99 ? -11.482 -5.694 0.864 1.00 97.06 99 VAL A CA 1
ATOM 789 C C . VAL A 1 99 ? -11.063 -4.336 0.320 1.00 97.06 99 VAL A C 1
ATOM 791 O O . VAL A 1 99 ? -11.081 -3.343 1.047 1.00 97.06 99 VAL A O 1
ATOM 794 N N . GLY A 1 100 ? -10.665 -4.301 -0.946 1.00 95.62 100 GLY A N 1
ATOM 795 C CA . GLY A 1 100 ? -10.236 -3.096 -1.640 1.00 95.62 100 GLY A CA 1
ATOM 796 C C . GLY A 1 100 ? -11.200 -2.681 -2.746 1.00 95.62 100 GLY A C 1
ATOM 797 O O . GLY A 1 100 ? -11.689 -3.542 -3.480 1.00 95.62 100 GLY A O 1
ATOM 798 N N . SER A 1 101 ? -11.433 -1.376 -2.909 1.00 94.50 101 SER A N 1
ATOM 799 C CA . SER A 1 101 ? -12.003 -0.787 -4.130 1.00 94.50 101 SER A CA 1
ATOM 800 C C . SER A 1 101 ? -11.012 0.182 -4.767 1.00 94.50 101 SER A C 1
ATOM 802 O O . SER A 1 101 ? -10.313 0.912 -4.067 1.00 94.50 101 SER A O 1
ATOM 804 N N . ALA A 1 102 ? -10.928 0.187 -6.097 1.00 90.81 102 ALA A N 1
ATOM 805 C CA . ALA A 1 102 ? -10.044 1.105 -6.812 1.00 90.81 102 ALA A CA 1
ATOM 806 C C . ALA A 1 102 ? -10.799 2.364 -7.258 1.00 90.81 102 ALA A C 1
ATOM 808 O O . ALA A 1 102 ? -11.843 2.280 -7.913 1.00 90.81 102 ALA A O 1
ATOM 809 N N . ALA A 1 103 ? -10.219 3.530 -6.987 1.00 89.62 103 ALA A N 1
ATOM 810 C CA . ALA A 1 103 ? -10.679 4.814 -7.492 1.00 89.62 103 ALA A CA 1
ATOM 811 C C . ALA A 1 103 ? -9.589 5.487 -8.331 1.00 89.62 103 ALA A C 1
ATOM 813 O O . ALA A 1 103 ? -8.397 5.372 -8.047 1.00 89.62 103 ALA A O 1
ATOM 814 N N . ARG A 1 104 ? -9.989 6.243 -9.355 1.00 86.38 104 ARG A N 1
ATOM 815 C CA . ARG A 1 104 ? -9.083 7.069 -10.161 1.00 86.38 104 ARG A CA 1
ATOM 816 C C . ARG A 1 104 ? -9.639 8.476 -10.282 1.00 86.38 104 ARG A C 1
ATOM 818 O O . ARG A 1 104 ? -10.798 8.646 -10.651 1.00 86.38 104 ARG A O 1
ATOM 825 N N . ASN A 1 105 ? -8.825 9.487 -9.970 1.00 84.50 105 ASN A N 1
ATOM 826 C CA . ASN A 1 105 ? -9.266 10.892 -9.937 1.00 84.50 105 ASN A CA 1
ATOM 827 C C . ASN A 1 105 ? -10.556 11.102 -9.114 1.00 84.50 105 ASN A C 1
ATOM 829 O O . ASN A 1 105 ? -11.460 11.824 -9.523 1.00 84.50 105 ASN A O 1
ATOM 833 N N . GLY A 1 106 ? -10.667 10.414 -7.974 1.00 82.56 106 GLY A N 1
ATOM 834 C CA . GLY A 1 106 ? -11.833 10.502 -7.089 1.00 82.56 106 GLY A CA 1
ATOM 835 C C . GLY A 1 106 ? -13.081 9.749 -7.565 1.00 82.56 106 GLY A C 1
ATOM 836 O O . GLY A 1 106 ? -14.057 9.700 -6.824 1.00 82.56 106 GLY A O 1
ATOM 837 N N . ARG A 1 107 ? -13.063 9.126 -8.750 1.00 85.94 107 ARG A N 1
ATOM 838 C CA . ARG A 1 107 ? -14.170 8.308 -9.258 1.00 85.94 107 ARG A CA 1
ATOM 839 C C . ARG A 1 107 ? -13.899 6.825 -9.020 1.00 85.94 107 ARG A C 1
ATOM 841 O O . ARG A 1 107 ? -12.856 6.318 -9.430 1.00 85.94 107 ARG A O 1
ATOM 848 N N . GLU A 1 108 ? -14.849 6.133 -8.399 1.00 89.31 108 GLU A N 1
ATOM 849 C CA . GLU A 1 108 ? -14.799 4.676 -8.229 1.00 89.31 108 GLU A CA 1
ATOM 850 C C . GLU A 1 108 ? -14.822 3.973 -9.594 1.00 89.31 108 GLU A C 1
ATOM 852 O O . GLU A 1 108 ? -15.602 4.329 -10.483 1.00 89.31 108 GLU A O 1
ATOM 857 N N . LEU A 1 109 ? -13.962 2.968 -9.761 1.00 88.00 109 LEU A N 1
ATOM 858 C CA . LEU A 1 109 ? -13.842 2.199 -11.003 1.00 88.00 109 LEU A CA 1
ATOM 859 C C . LEU A 1 109 ? -14.773 0.977 -11.044 1.00 88.00 109 LEU A C 1
ATOM 861 O O . LEU A 1 109 ? -14.863 0.316 -12.076 1.00 88.00 109 LEU A O 1
ATOM 865 N N . GLY A 1 110 ? -15.448 0.659 -9.934 1.00 88.06 110 GLY A N 1
ATOM 866 C CA . GLY A 1 110 ? -16.308 -0.526 -9.821 1.00 88.06 110 GLY A CA 1
ATOM 867 C C . GLY A 1 110 ? -15.536 -1.850 -9.814 1.00 88.06 110 GLY A C 1
ATOM 868 O O . GLY A 1 110 ? -16.118 -2.909 -10.037 1.00 88.06 110 GLY A O 1
ATOM 869 N N . SER A 1 111 ? -14.222 -1.804 -9.585 1.00 87.88 111 SER A N 1
ATOM 870 C CA . SER A 1 111 ? -13.369 -2.978 -9.430 1.00 87.88 111 SER A CA 1
ATOM 871 C C . SER A 1 111 ? -13.026 -3.200 -7.963 1.00 87.88 111 SER A C 1
ATOM 873 O O . SER A 1 111 ? -12.547 -2.279 -7.297 1.00 87.88 111 SER A O 1
ATOM 875 N N . TYR A 1 112 ? -13.211 -4.438 -7.511 1.00 92.38 112 TYR A N 1
ATOM 876 C CA . TYR A 1 112 ? -12.951 -4.869 -6.143 1.00 92.38 112 TYR A CA 1
ATOM 877 C C . TYR A 1 112 ? -11.903 -5.976 -6.108 1.00 92.38 112 TYR A C 1
ATOM 879 O O . TYR A 1 112 ? -11.770 -6.746 -7.064 1.00 92.38 112 TYR A O 1
ATOM 887 N N . PHE A 1 113 ? -11.184 -6.061 -4.997 1.00 93.06 113 PHE A N 1
ATOM 888 C CA . PHE A 1 113 ? -10.212 -7.113 -4.730 1.00 93.06 113 PHE A CA 1
ATOM 889 C C . PHE A 1 113 ? -10.158 -7.445 -3.239 1.00 93.06 113 PHE A C 1
ATOM 891 O O . PHE A 1 113 ? -10.691 -6.713 -2.407 1.00 93.06 113 PHE A O 1
ATOM 898 N N . VAL A 1 114 ? -9.506 -8.554 -2.904 1.00 95.88 114 VAL A N 1
ATOM 899 C CA . VAL A 1 114 ? -9.270 -8.987 -1.524 1.00 95.88 114 VAL A CA 1
ATOM 900 C C . VAL A 1 114 ? -7.768 -9.098 -1.309 1.00 95.88 114 VAL A C 1
ATOM 902 O O . VAL A 1 114 ? -7.062 -9.596 -2.184 1.00 95.88 114 VAL A O 1
ATOM 905 N N . LEU A 1 115 ? -7.290 -8.642 -0.153 1.00 95.75 115 LEU A N 1
ATOM 906 C CA . LEU A 1 115 ? -5.954 -8.965 0.339 1.00 95.75 115 LEU A CA 1
ATOM 907 C C . LEU A 1 115 ? -6.111 -9.859 1.564 1.00 95.75 115 LEU A C 1
ATOM 909 O O . LEU A 1 115 ? -6.782 -9.473 2.525 1.00 95.75 115 LEU A O 1
ATOM 913 N N . ALA A 1 116 ? -5.481 -11.027 1.514 1.00 96.06 116 ALA A N 1
ATOM 914 C CA . ALA A 1 116 ? -5.284 -11.898 2.660 1.00 96.06 116 ALA A CA 1
ATOM 915 C C . ALA A 1 116 ? -3.804 -11.831 3.043 1.00 96.06 116 ALA A C 1
ATOM 917 O O . ALA A 1 116 ? -2.938 -12.042 2.192 1.00 96.06 116 ALA A O 1
ATOM 918 N N . ARG A 1 117 ? -3.520 -11.462 4.292 1.00 93.94 117 ARG A N 1
ATOM 919 C CA . ARG A 1 117 ? -2.164 -11.471 4.837 1.00 93.94 117 ARG A CA 1
ATOM 920 C C . ARG A 1 117 ? -1.740 -12.923 5.036 1.00 93.94 117 ARG A C 1
ATOM 922 O O . ARG A 1 117 ? -2.517 -13.694 5.587 1.00 93.94 117 ARG A O 1
ATOM 929 N N . ASP A 1 118 ? -0.536 -13.250 4.584 1.00 87.12 118 ASP A N 1
ATOM 930 C CA . ASP A 1 118 ? 0.117 -14.510 4.941 1.00 87.12 118 ASP A CA 1
ATOM 931 C C . ASP A 1 118 ? 0.491 -14.485 6.437 1.00 87.12 118 ASP A C 1
ATOM 933 O O . ASP A 1 118 ? 0.706 -13.397 6.996 1.00 87.12 118 ASP A O 1
ATOM 937 N N . ASP A 1 119 ? 0.497 -15.648 7.086 1.00 72.62 119 ASP A N 1
ATOM 938 C CA . ASP A 1 119 ? 0.718 -15.787 8.537 1.00 72.62 119 ASP A CA 1
ATOM 939 C C . ASP A 1 119 ? 2.203 -15.815 8.933 1.00 72.62 119 ASP A C 1
ATOM 941 O O . ASP A 1 119 ? 3.012 -16.474 8.239 1.00 72.62 119 ASP A O 1
#

Sequence (119 aa):
MPVFTIFEKRFCRLPGTETSAPESLAGYNFQTMAMLTGPGYFVAVEDVDRGEVLVDYRRLPGTVPADWPQVRSNERGIARFVYGFMVDRLRRVSEHVTVGSAARNGRELGSYFVLARDD

Radius of gyration: 13.77 Å; chains: 1; bounding box: 34×27×33 Å